Protein AF-D0Z481-F1 (afdb_monomer_lite)

pLDDT: mean 84.55, std 17.44, range [44.28, 97.31]

Sequence (87 aa):
MFTVIGAVKQPKKGKKSVEQKQKENILKGLPKNAGLPWAEEERDKLVQAFNTNTSVDELSVIHARTRGAIIAELKKQGLIEEFDSSI

Foldseek 3Di:
DDDPPPPPPPPDPPDDDLQRQLVVCVVVVAQSCEPPDDDPVLLVVLVVCVVVVNDLVNNCVVSSYDSVVSVVSCVVVVNDDPPPPPD

Radius of gyration: 19.7 Å; chains: 1; bounding box: 65×44×26 Å

Secondary structure (DSSP, 8-state):
-----------------HHHHHHHHHHTT--TTTTPP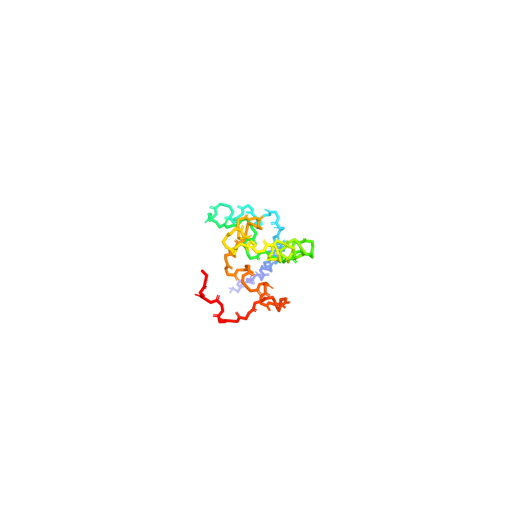PPHHHHHHHHHHHHTT--HHHHHHHTT--HHHHHHHHHHTTSS-TT----

Structure (mmCIF, N/CA/C/O backbone):
data_AF-D0Z481-F1
#
_entry.id   AF-D0Z481-F1
#
loop_
_atom_site.group_PDB
_atom_site.id
_atom_site.type_symbol
_atom_site.label_atom_id
_atom_site.label_alt_id
_atom_site.label_comp_id
_atom_site.label_asym_id
_atom_site.label_entity_id
_atom_site.label_seq_id
_atom_site.pdbx_PDB_ins_code
_atom_site.Cartn_x
_atom_site.Cartn_y
_atom_site.Cartn_z
_atom_site.occupancy
_atom_site.B_iso_or_equiv
_atom_site.auth_seq_id
_atom_site.auth_comp_id
_atom_site.auth_asym_id
_atom_site.auth_atom_id
_atom_site.pdbx_PDB_model_num
ATOM 1 N N . MET A 1 1 ? 45.091 -33.722 13.737 1.00 62.12 1 MET A N 1
ATOM 2 C CA . MET A 1 1 ? 45.127 -32.507 12.894 1.00 62.12 1 MET A CA 1
ATOM 3 C C . MET A 1 1 ? 43.732 -31.897 12.911 1.00 62.12 1 MET A C 1
ATOM 5 O O . MET A 1 1 ? 42.863 -32.403 12.217 1.00 62.12 1 MET A O 1
ATOM 9 N N . PHE A 1 2 ? 43.470 -30.915 13.777 1.00 49.19 2 PHE A N 1
ATOM 10 C CA . PHE A 1 2 ? 42.153 -30.274 13.877 1.00 49.19 2 PHE A CA 1
ATOM 11 C C . PHE A 1 2 ? 42.138 -29.018 13.000 1.00 49.19 2 PHE A C 1
ATOM 13 O O . PHE A 1 2 ? 42.889 -28.079 13.257 1.00 49.19 2 PHE A O 1
ATOM 20 N N . THR A 1 3 ? 41.311 -29.010 11.955 1.00 52.84 3 THR A N 1
ATOM 21 C CA . THR A 1 3 ? 41.112 -27.837 11.096 1.00 52.84 3 THR A CA 1
ATOM 22 C C . THR A 1 3 ? 40.200 -26.848 11.810 1.00 52.84 3 THR A C 1
ATOM 24 O O . THR A 1 3 ? 39.023 -27.121 12.038 1.00 52.84 3 THR A O 1
ATOM 27 N N . VAL A 1 4 ? 40.751 -25.689 12.160 1.00 55.59 4 VAL A N 1
ATOM 28 C CA . VAL A 1 4 ? 39.993 -24.534 12.643 1.00 55.59 4 VAL A CA 1
ATOM 29 C C . VAL A 1 4 ? 39.099 -24.007 11.517 1.00 55.59 4 VAL A C 1
ATOM 31 O O . VAL A 1 4 ? 39.558 -23.347 10.589 1.00 55.59 4 VAL A O 1
ATOM 34 N N . ILE A 1 5 ? 37.802 -24.311 11.574 1.00 61.00 5 ILE A N 1
ATOM 35 C CA . ILE A 1 5 ? 36.809 -23.656 10.719 1.00 61.00 5 ILE A CA 1
ATOM 36 C C . ILE A 1 5 ? 36.561 -22.273 11.319 1.00 61.00 5 ILE A C 1
ATOM 38 O O . ILE A 1 5 ? 35.855 -22.119 12.315 1.00 61.00 5 ILE A O 1
ATOM 42 N N . GLY A 1 6 ? 37.193 -21.262 10.723 1.00 49.59 6 GLY A N 1
ATOM 43 C CA . GLY A 1 6 ? 36.920 -19.863 11.016 1.00 49.59 6 GLY A CA 1
ATOM 44 C C . GLY A 1 6 ? 35.454 -19.548 10.734 1.00 49.59 6 GLY A C 1
ATOM 45 O O . GLY A 1 6 ? 34.965 -19.741 9.621 1.00 49.59 6 GLY A O 1
ATOM 46 N N . ALA A 1 7 ? 34.745 -19.066 11.752 1.00 59.09 7 ALA A N 1
ATOM 47 C CA . ALA A 1 7 ? 33.386 -18.573 11.619 1.00 59.09 7 ALA A CA 1
ATOM 48 C C . ALA A 1 7 ? 33.381 -17.334 10.710 1.00 59.09 7 ALA A C 1
ATOM 50 O O . ALA A 1 7 ? 33.636 -16.212 11.151 1.00 59.09 7 ALA A O 1
ATOM 51 N N . VAL A 1 8 ? 33.089 -17.535 9.423 1.00 56.97 8 VAL A N 1
ATOM 52 C CA . VAL A 1 8 ? 32.814 -16.447 8.483 1.00 56.97 8 VAL A CA 1
ATOM 53 C C . VAL A 1 8 ? 31.518 -15.778 8.930 1.00 56.97 8 VAL A C 1
ATOM 55 O O . VAL A 1 8 ? 30.413 -16.258 8.672 1.00 56.97 8 VAL A O 1
ATOM 58 N N . LYS A 1 9 ? 31.660 -14.664 9.647 1.00 53.81 9 LYS A N 1
ATOM 59 C CA . LYS A 1 9 ? 30.566 -13.781 10.050 1.00 53.81 9 LYS A CA 1
ATOM 60 C C . LYS A 1 9 ? 29.984 -13.167 8.773 1.00 53.81 9 LYS A C 1
ATOM 62 O O . LYS A 1 9 ? 30.512 -12.193 8.247 1.00 53.81 9 LYS A O 1
ATOM 67 N N . GLN A 1 10 ? 28.934 -13.788 8.239 1.00 56.91 10 GLN A N 1
ATOM 68 C CA . GLN A 1 10 ? 28.219 -13.301 7.061 1.00 56.91 10 GLN A CA 1
ATOM 69 C C . GLN A 1 10 ? 27.795 -11.838 7.302 1.00 56.91 10 GLN A C 1
ATOM 71 O O . GLN A 1 10 ? 27.168 -11.556 8.332 1.00 56.91 10 GLN A O 1
ATOM 76 N N . PRO A 1 11 ? 28.128 -10.888 6.410 1.00 50.78 11 PRO A N 1
ATOM 77 C CA . PRO A 1 11 ? 27.681 -9.512 6.555 1.00 50.78 11 PRO A CA 1
ATOM 78 C C . PRO A 1 11 ? 26.153 -9.492 6.477 1.00 50.78 11 PRO A C 1
ATOM 80 O O . PRO A 1 11 ? 25.556 -10.003 5.527 1.00 50.78 11 PRO A O 1
ATOM 83 N N . LYS A 1 12 ? 25.506 -8.929 7.505 1.00 53.06 12 LYS A N 1
ATOM 84 C CA . LYS A 1 12 ? 24.053 -8.734 7.529 1.00 53.06 12 LYS A CA 1
ATOM 85 C C . LYS A 1 12 ? 23.671 -7.979 6.258 1.00 53.06 12 LYS A C 1
ATOM 87 O O . LYS A 1 12 ? 24.065 -6.827 6.104 1.00 53.06 12 LYS A O 1
ATOM 92 N N . LYS A 1 13 ? 22.946 -8.644 5.349 1.00 51.66 13 LYS A N 1
ATOM 93 C CA . LYS A 1 13 ? 22.403 -8.060 4.113 1.00 51.66 13 LYS A CA 1
ATOM 94 C C . LYS A 1 13 ? 21.792 -6.705 4.480 1.00 51.66 13 LYS A C 1
ATOM 96 O O . LYS A 1 13 ? 20.821 -6.668 5.237 1.00 51.66 13 LYS A O 1
ATOM 101 N N . GLY A 1 14 ? 22.420 -5.615 4.035 1.00 58.84 14 GLY A N 1
ATOM 102 C CA . GLY A 1 14 ? 21.955 -4.260 4.320 1.00 58.84 14 GLY A CA 1
ATOM 103 C C . GLY A 1 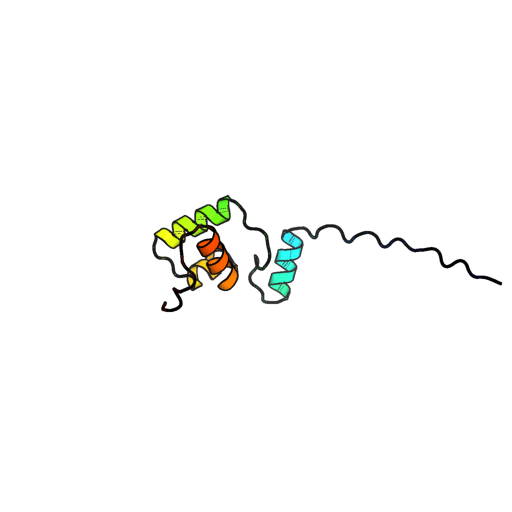14 ? 20.482 -4.133 3.942 1.00 58.84 14 GLY A C 1
ATOM 104 O O . GLY A 1 14 ? 20.027 -4.800 3.008 1.00 58.84 14 GLY A O 1
ATOM 105 N N . LYS A 1 15 ? 19.720 -3.333 4.698 1.00 60.06 15 LYS A N 1
ATOM 106 C CA . LYS A 1 15 ? 18.309 -3.059 4.394 1.00 60.06 15 LYS A CA 1
ATOM 107 C C . LYS A 1 15 ? 18.232 -2.660 2.916 1.00 60.06 15 LYS A C 1
ATOM 109 O O . LYS A 1 15 ? 18.853 -1.674 2.528 1.00 60.06 15 LYS A O 1
ATOM 114 N N . LYS A 1 16 ? 17.562 -3.466 2.084 1.00 68.00 16 LYS A N 1
ATOM 115 C CA . LYS A 1 16 ? 17.392 -3.144 0.661 1.00 68.00 16 LYS A CA 1
ATOM 116 C C . LYS A 1 16 ? 16.747 -1.765 0.569 1.00 68.00 16 LYS A C 1
ATOM 118 O O . LYS A 1 16 ? 15.783 -1.511 1.291 1.00 68.00 16 LYS A O 1
ATOM 123 N N . SER A 1 17 ? 17.272 -0.909 -0.302 1.00 86.94 17 SER A N 1
ATOM 124 C CA . SER A 1 17 ? 16.667 0.401 -0.535 1.00 86.94 17 SER A CA 1
ATOM 125 C C . SER A 1 17 ? 15.249 0.242 -1.083 1.00 86.94 17 SER A C 1
ATOM 127 O O . SER A 1 17 ? 14.937 -0.761 -1.740 1.00 86.94 17 SER A O 1
ATOM 129 N N . VAL A 1 18 ? 14.394 1.233 -0.835 1.00 89.44 18 VAL A N 1
ATOM 130 C CA . VAL A 1 18 ? 13.000 1.251 -1.304 1.00 89.44 18 VAL A CA 1
ATOM 131 C C . VAL A 1 18 ? 12.943 1.044 -2.821 1.00 89.44 18 VAL A C 1
ATOM 133 O O . VAL A 1 18 ? 12.177 0.214 -3.308 1.00 89.44 18 VAL A O 1
ATOM 136 N N . GLU A 1 19 ? 13.838 1.691 -3.563 1.00 91.62 19 GLU A N 1
ATOM 137 C CA . GLU A 1 19 ? 13.933 1.611 -5.022 1.00 91.62 19 GLU A CA 1
ATOM 138 C C . GLU A 1 19 ? 14.310 0.202 -5.486 1.00 91.62 19 GLU A C 1
ATOM 140 O O . GLU A 1 19 ? 13.774 -0.297 -6.477 1.00 91.62 19 GLU A O 1
ATOM 145 N N . GLN A 1 20 ? 15.212 -0.477 -4.766 1.00 93.50 20 GLN A N 1
ATOM 146 C CA . GLN A 1 20 ? 15.577 -1.857 -5.087 1.00 93.50 20 GLN A CA 1
ATOM 147 C C . GLN A 1 20 ? 14.371 -2.782 -4.907 1.00 93.50 20 GLN A C 1
ATOM 149 O O . GLN A 1 20 ? 14.109 -3.633 -5.757 1.00 93.50 20 GLN A O 1
ATOM 154 N N . LYS A 1 21 ? 13.609 -2.603 -3.824 1.00 93.50 21 LYS A N 1
ATOM 155 C CA . LYS A 1 21 ? 12.410 -3.402 -3.564 1.00 93.50 21 LYS A CA 1
ATOM 156 C C . LYS A 1 21 ? 11.314 -3.140 -4.603 1.00 93.50 21 LYS A C 1
ATOM 158 O O . LYS A 1 21 ? 10.698 -4.096 -5.064 1.00 93.50 21 LYS A O 1
ATOM 163 N N . GLN A 1 22 ? 11.128 -1.890 -5.029 1.00 95.38 22 GLN A N 1
ATOM 164 C CA . GLN A 1 22 ? 10.205 -1.541 -6.115 1.00 95.38 22 GLN A CA 1
ATOM 165 C C . GLN A 1 22 ? 10.586 -2.225 -7.432 1.00 95.38 22 GLN A C 1
ATOM 167 O O . GLN A 1 22 ? 9.727 -2.823 -8.078 1.00 95.38 22 GLN A O 1
ATOM 172 N N . LYS A 1 23 ? 11.873 -2.203 -7.809 1.00 96.06 23 LYS A N 1
ATOM 173 C CA . LYS A 1 23 ? 12.363 -2.912 -9.004 1.00 96.06 23 LYS A CA 1
ATOM 174 C C . LYS A 1 23 ? 12.102 -4.415 -8.910 1.00 96.06 23 LYS A C 1
ATOM 176 O O . LYS A 1 23 ? 11.605 -5.008 -9.859 1.00 96.06 23 LYS A O 1
ATOM 181 N N . GLU A 1 24 ? 12.382 -5.026 -7.758 1.00 96.06 24 GLU A N 1
ATOM 182 C CA . GLU A 1 24 ? 12.101 -6.448 -7.526 1.00 96.06 24 GLU A CA 1
ATOM 183 C C . GLU A 1 24 ? 10.607 -6.781 -7.630 1.00 96.06 24 GLU A C 1
ATOM 185 O O . GLU A 1 24 ? 10.266 -7.841 -8.148 1.00 96.06 24 GLU A O 1
ATOM 190 N N . ASN A 1 25 ? 9.720 -5.907 -7.147 1.00 96.81 25 ASN A N 1
ATOM 191 C CA . ASN A 1 25 ? 8.276 -6.106 -7.256 1.00 96.81 25 ASN A CA 1
ATOM 192 C C . ASN A 1 25 ? 7.826 -6.085 -8.723 1.00 96.81 25 ASN A C 1
ATOM 194 O O . ASN A 1 25 ? 7.142 -7.012 -9.150 1.00 96.81 25 ASN A O 1
ATOM 198 N N . ILE A 1 26 ? 8.287 -5.102 -9.504 1.00 96.44 26 ILE A N 1
ATOM 199 C CA . ILE A 1 26 ? 7.978 -4.996 -10.940 1.00 96.44 26 ILE A CA 1
ATOM 200 C C . ILE A 1 26 ? 8.458 -6.247 -11.690 1.00 96.44 26 ILE A C 1
ATOM 202 O O . ILE A 1 26 ? 7.692 -6.838 -12.444 1.00 96.44 26 ILE A O 1
ATOM 206 N N . LEU A 1 27 ? 9.689 -6.709 -11.427 1.00 96.75 27 LEU A N 1
ATOM 207 C CA . LEU A 1 27 ? 10.239 -7.930 -12.040 1.00 96.75 27 LEU A CA 1
ATOM 208 C C . LEU A 1 27 ? 9.440 -9.197 -11.698 1.00 96.75 27 LEU A C 1
ATOM 210 O O . LEU A 1 27 ? 9.490 -10.173 -12.439 1.00 96.75 27 LEU A O 1
ATOM 214 N N . LYS A 1 28 ? 8.717 -9.194 -10.575 1.00 96.31 28 LYS A N 1
ATOM 215 C CA . LYS A 1 28 ? 7.871 -10.305 -10.122 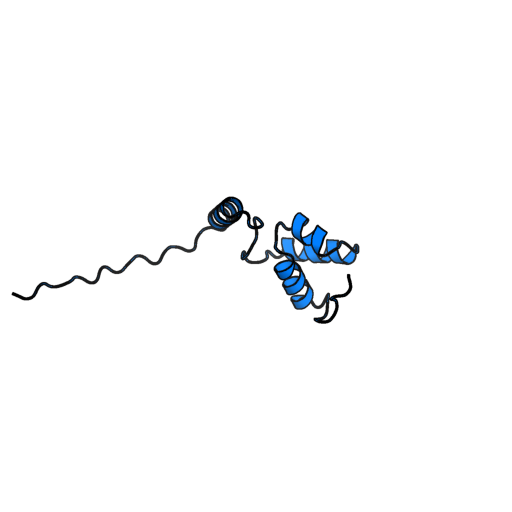1.00 96.31 28 LYS A CA 1
ATOM 216 C C . LYS A 1 28 ? 6.408 -10.173 -10.554 1.00 96.31 28 LYS A C 1
ATOM 218 O O . LYS A 1 28 ? 5.608 -11.016 -10.163 1.00 96.31 28 LYS A O 1
ATOM 223 N N . GLY A 1 29 ? 6.046 -9.123 -11.295 1.00 95.62 29 GLY A N 1
ATOM 224 C CA . GLY A 1 29 ? 4.652 -8.837 -11.649 1.00 95.62 29 GLY A CA 1
ATOM 225 C C . GLY A 1 29 ? 3.787 -8.409 -10.458 1.00 95.62 29 GLY A C 1
ATOM 226 O O . GLY A 1 29 ? 2.567 -8.524 -10.508 1.00 95.62 29 GLY A O 1
ATOM 227 N N . LEU A 1 30 ? 4.402 -7.938 -9.370 1.00 96.06 30 LEU A N 1
ATOM 228 C CA . LEU A 1 30 ? 3.702 -7.407 -8.202 1.00 96.06 30 LEU A CA 1
ATOM 229 C C . LEU A 1 30 ? 3.519 -5.888 -8.337 1.00 96.06 30 LEU A C 1
ATOM 231 O O . LEU A 1 30 ? 4.356 -5.227 -8.963 1.00 96.06 30 LEU A O 1
ATOM 235 N N . PRO A 1 31 ? 2.500 -5.298 -7.683 1.00 96.56 31 PRO A N 1
ATOM 236 C CA . PRO A 1 31 ? 2.383 -3.849 -7.594 1.00 96.56 31 PRO A CA 1
ATOM 237 C C . PRO A 1 31 ? 3.672 -3.221 -7.054 1.00 96.56 31 PRO A C 1
ATOM 239 O O . PRO A 1 31 ? 4.291 -3.746 -6.121 1.00 96.56 31 PRO A O 1
ATOM 242 N N . LYS A 1 32 ? 4.081 -2.086 -7.634 1.00 97.00 32 LYS A N 1
ATOM 243 C CA . LYS A 1 32 ? 5.362 -1.418 -7.345 1.00 97.00 32 LYS A CA 1
ATOM 244 C C . LYS A 1 32 ? 5.605 -1.263 -5.841 1.00 97.00 32 LYS A C 1
ATOM 246 O O . LYS A 1 32 ? 6.699 -1.567 -5.365 1.00 97.00 32 LYS A O 1
ATOM 251 N N . ASN A 1 33 ? 4.576 -0.872 -5.092 1.00 96.44 33 ASN A N 1
ATOM 252 C CA . ASN A 1 33 ? 4.662 -0.578 -3.665 1.00 96.44 33 ASN A CA 1
ATOM 253 C C . ASN A 1 33 ? 4.241 -1.743 -2.751 1.00 96.44 33 ASN A C 1
ATOM 255 O O . ASN A 1 33 ? 4.100 -1.568 -1.540 1.00 96.44 33 ASN A O 1
ATOM 259 N N . ALA A 1 34 ? 4.074 -2.954 -3.291 1.00 95.38 34 ALA A N 1
ATOM 260 C CA . ALA A 1 34 ? 3.715 -4.126 -2.499 1.00 95.38 34 ALA A CA 1
ATOM 261 C C . ALA A 1 34 ? 4.739 -4.404 -1.379 1.00 95.38 34 ALA A C 1
ATOM 263 O O . ALA A 1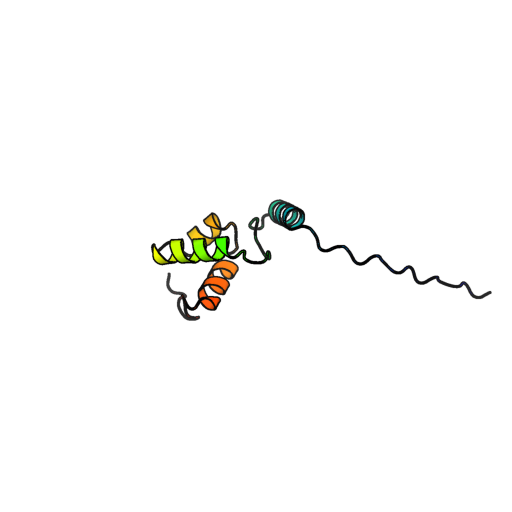 34 ? 5.942 -4.560 -1.620 1.00 95.38 34 ALA A O 1
ATOM 264 N N . GLY A 1 35 ? 4.247 -4.482 -0.138 1.00 93.31 35 GLY A N 1
ATOM 265 C CA . GLY A 1 35 ? 5.056 -4.759 1.053 1.00 93.31 35 GLY A CA 1
ATOM 266 C C . GLY A 1 35 ? 6.009 -3.631 1.466 1.00 93.31 35 GLY A C 1
ATOM 267 O O . GLY A 1 35 ? 6.876 -3.863 2.307 1.00 93.31 35 GLY A O 1
ATOM 268 N N . LEU A 1 36 ? 5.885 -2.437 0.878 1.00 95.12 36 LEU A N 1
ATOM 269 C CA . LEU A 1 36 ? 6.594 -1.245 1.341 1.00 95.12 36 LEU A CA 1
ATOM 270 C C . LEU A 1 36 ? 5.844 -0.583 2.505 1.00 95.12 36 LEU A C 1
ATOM 272 O O . LEU A 1 36 ? 4.614 -0.676 2.560 1.00 95.12 36 LEU A O 1
ATOM 276 N N . PRO A 1 37 ? 6.544 0.117 3.415 1.00 94.50 37 PRO A N 1
ATOM 277 C CA . PRO A 1 37 ? 5.884 0.948 4.420 1.00 94.50 37 PRO A CA 1
ATOM 278 C C . PRO A 1 37 ? 5.050 2.051 3.754 1.00 94.50 37 PRO A C 1
ATOM 280 O O . PRO A 1 37 ? 5.340 2.454 2.628 1.00 94.50 37 PRO A O 1
ATOM 283 N N . TRP A 1 38 ? 4.012 2.525 4.440 1.00 95.06 38 TRP A N 1
ATOM 284 C CA . TRP A 1 38 ? 3.206 3.665 4.000 1.00 95.06 38 TRP A CA 1
ATOM 285 C C . TRP A 1 38 ? 3.874 4.977 4.407 1.00 95.06 38 TRP A C 1
ATOM 287 O O . TRP A 1 38 ? 4.155 5.183 5.594 1.00 95.06 38 TRP A O 1
ATOM 297 N N . ALA A 1 39 ? 4.102 5.859 3.436 1.00 94.06 39 ALA A N 1
ATOM 298 C CA . ALA A 1 39 ? 4.474 7.243 3.711 1.00 94.06 39 ALA A CA 1
ATOM 299 C C . ALA A 1 39 ? 3.253 8.021 4.226 1.00 94.06 39 ALA A C 1
ATOM 301 O O . ALA A 1 39 ? 2.113 7.622 3.984 1.00 94.06 39 ALA A O 1
ATOM 302 N N . GLU A 1 40 ? 3.475 9.105 4.962 1.00 93.88 40 GLU A N 1
ATOM 303 C CA . GLU A 1 40 ? 2.381 9.914 5.511 1.00 93.88 40 GLU A CA 1
ATOM 304 C C . GLU A 1 40 ? 1.589 10.599 4.401 1.00 93.88 40 GLU A C 1
ATOM 306 O O . GLU A 1 40 ? 0.374 10.456 4.325 1.00 93.88 40 GLU A O 1
ATOM 311 N N . GLU A 1 41 ? 2.293 11.158 3.425 1.00 93.88 41 GLU A N 1
ATOM 312 C CA . GLU A 1 41 ? 1.705 11.806 2.256 1.00 93.88 41 GLU A CA 1
ATOM 313 C C . GLU A 1 41 ? 0.927 10.812 1.380 1.00 93.88 41 GLU A C 1
ATOM 315 O O . GLU A 1 41 ? -0.016 11.176 0.679 1.00 93.88 41 GLU A O 1
ATOM 320 N N . GLU A 1 42 ? 1.338 9.539 1.380 1.00 95.12 42 GLU A N 1
ATOM 321 C CA . GLU A 1 42 ? 0.625 8.470 0.678 1.00 95.12 42 GLU A CA 1
ATOM 322 C C . GLU A 1 42 ? -0.673 8.101 1.406 1.00 95.12 42 GLU A C 1
ATOM 324 O O . GLU A 1 42 ? -1.687 7.875 0.746 1.00 95.12 42 GLU A O 1
ATOM 329 N N . ARG A 1 43 ? -0.658 8.082 2.746 1.00 95.94 43 ARG A N 1
ATOM 330 C CA . ARG A 1 43 ? -1.865 7.877 3.557 1.00 95.94 43 ARG A CA 1
ATOM 331 C C . ARG A 1 43 ? -2.860 9.008 3.346 1.00 95.94 43 ARG A C 1
ATOM 333 O O . ARG A 1 43 ? -4.016 8.723 3.067 1.00 95.94 43 ARG A O 1
ATOM 340 N N . ASP A 1 44 ? -2.420 10.259 3.382 1.00 95.94 44 ASP A N 1
ATOM 341 C CA . ASP A 1 44 ? -3.321 11.402 3.206 1.00 95.94 44 ASP A CA 1
ATOM 342 C C . ASP A 1 44 ? -4.008 11.385 1.838 1.00 95.94 44 ASP A C 1
ATOM 344 O O . ASP A 1 44 ? -5.198 11.682 1.726 1.00 95.94 44 ASP A O 1
ATOM 348 N N . LYS A 1 45 ? -3.278 10.992 0.786 1.00 95.94 45 LYS A N 1
ATOM 349 C CA . LYS A 1 45 ? -3.848 10.799 -0.556 1.00 95.94 45 LYS A CA 1
ATOM 350 C C . LYS A 1 45 ? -4.859 9.659 -0.594 1.00 95.94 45 LYS A C 1
ATOM 352 O O . LYS A 1 45 ? -5.889 9.805 -1.246 1.00 95.94 45 LYS A O 1
ATOM 357 N N . LEU A 1 46 ? -4.580 8.558 0.109 1.00 96.31 46 LEU A N 1
ATOM 358 C CA . LEU A 1 46 ? -5.500 7.427 0.207 1.00 96.31 46 LEU A CA 1
ATOM 359 C C . LEU A 1 46 ? -6.823 7.861 0.843 1.00 96.31 46 LEU A C 1
ATOM 361 O O . LEU A 1 46 ? -7.881 7.573 0.294 1.00 96.31 46 LEU A O 1
ATOM 365 N N . VAL A 1 47 ? -6.760 8.585 1.964 1.00 94.81 47 VAL A N 1
ATOM 366 C CA . VAL A 1 47 ? -7.945 9.098 2.670 1.00 94.81 47 VAL A CA 1
ATOM 367 C C . VAL A 1 47 ? -8.746 10.037 1.788 1.00 94.81 47 VAL A C 1
ATOM 369 O O . VAL A 1 47 ? -9.959 9.892 1.676 1.00 94.81 47 VAL A O 1
ATOM 372 N N . GLN A 1 48 ? -8.075 10.994 1.145 1.00 95.56 48 GLN A N 1
ATOM 373 C CA . GLN A 1 48 ? -8.735 11.954 0.264 1.00 95.56 48 GLN A CA 1
ATOM 374 C C . GLN A 1 48 ? -9.469 11.248 -0.876 1.00 95.56 48 GLN A C 1
ATOM 376 O O . GLN A 1 48 ? -10.642 11.528 -1.098 1.00 95.56 48 GLN A O 1
ATOM 381 N N . ALA A 1 49 ? -8.813 10.302 -1.551 1.00 94.38 49 ALA A N 1
ATOM 382 C CA . ALA A 1 49 ? -9.426 9.551 -2.640 1.00 94.38 49 ALA A CA 1
ATOM 383 C C . ALA A 1 49 ? -10.552 8.623 -2.151 1.00 94.38 49 ALA A C 1
ATOM 385 O O . ALA A 1 49 ? -11.578 8.491 -2.816 1.00 94.38 49 ALA A O 1
ATOM 386 N N . PHE A 1 50 ? -10.416 8.009 -0.975 1.00 94.44 50 PHE A N 1
ATOM 387 C CA . PHE A 1 50 ? -11.493 7.211 -0.388 1.00 94.44 50 PHE A CA 1
ATOM 388 C C . PHE A 1 50 ? -12.723 8.071 -0.057 1.00 94.44 50 PHE A C 1
ATOM 390 O O . PHE A 1 50 ? -13.841 7.714 -0.417 1.00 94.44 50 PHE A O 1
ATOM 397 N N . ASN A 1 51 ? -12.521 9.259 0.523 1.00 92.25 51 ASN A N 1
ATOM 398 C CA . ASN A 1 51 ? -13.597 10.207 0.834 1.00 92.25 51 ASN A CA 1
ATOM 399 C C . ASN A 1 51 ? -14.320 10.743 -0.415 1.00 92.25 51 ASN A C 1
ATOM 401 O O . ASN A 1 51 ? -15.451 11.212 -0.309 1.00 92.25 51 ASN A O 1
ATOM 405 N N . THR A 1 52 ? -13.707 10.661 -1.601 1.00 93.06 52 THR A N 1
ATOM 406 C CA . THR A 1 52 ? -14.372 10.957 -2.881 1.00 93.06 52 THR A CA 1
ATOM 407 C C . THR A 1 52 ? -15.088 9.742 -3.484 1.00 93.06 52 THR A C 1
ATOM 409 O O . THR A 1 52 ? -15.399 9.759 -4.672 1.00 93.06 52 THR A O 1
ATOM 412 N N . ASN A 1 53 ? -15.362 8.699 -2.690 1.00 90.81 53 ASN A N 1
ATOM 413 C CA . ASN A 1 53 ? -15.967 7.427 -3.108 1.00 90.81 53 ASN A CA 1
ATOM 414 C C . ASN A 1 53 ? -15.1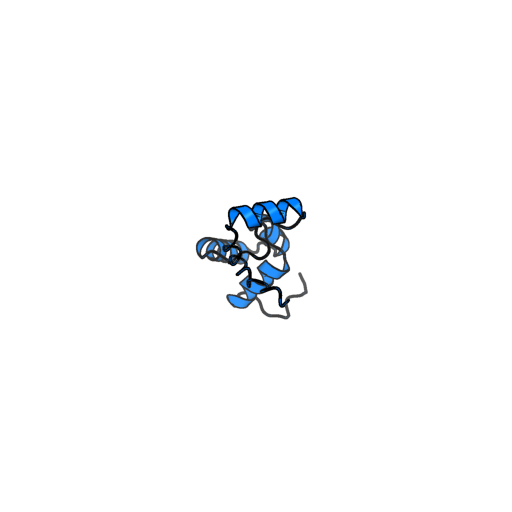63 6.661 -4.178 1.00 90.81 53 ASN A C 1
ATOM 416 O O . ASN A 1 53 ? -15.740 5.929 -4.980 1.00 90.81 53 ASN A O 1
ATOM 420 N N . THR A 1 54 ? -13.833 6.807 -4.204 1.00 92.06 54 THR A N 1
ATOM 421 C CA . THR A 1 54 ? -12.982 5.994 -5.091 1.00 92.06 54 THR A CA 1
ATOM 422 C C . THR A 1 54 ? -12.975 4.544 -4.612 1.00 92.06 54 THR A C 1
ATOM 424 O O . THR A 1 54 ? -12.757 4.279 -3.426 1.00 92.06 54 THR A O 1
ATOM 427 N N . SER A 1 55 ? -13.180 3.594 -5.525 1.00 93.44 55 SER A N 1
ATOM 428 C CA . SER A 1 55 ? -13.242 2.172 -5.172 1.00 93.44 55 SER A CA 1
ATOM 429 C C . SER A 1 55 ? -11.885 1.626 -4.707 1.00 93.44 55 SER A C 1
ATOM 431 O O . SER A 1 55 ? -10.823 2.110 -5.102 1.00 93.44 55 SER A O 1
ATOM 433 N N . VAL A 1 56 ? -11.892 0.562 -3.895 1.00 94.00 56 VAL A N 1
ATOM 434 C CA . VAL A 1 56 ? -10.654 -0.091 -3.420 1.00 94.00 56 VAL A CA 1
ATOM 435 C C . VAL A 1 56 ? -9.781 -0.563 -4.591 1.00 94.00 56 VAL A C 1
ATOM 437 O O . VAL A 1 56 ? -8.552 -0.481 -4.524 1.00 94.00 56 VAL A O 1
ATOM 440 N N . ASP A 1 57 ? -10.401 -1.037 -5.671 1.00 93.88 57 ASP A N 1
ATOM 441 C CA . ASP A 1 57 ? -9.705 -1.485 -6.874 1.00 93.88 57 ASP A CA 1
ATOM 442 C C . ASP A 1 57 ? -9.000 -0.324 -7.591 1.00 93.88 57 ASP A C 1
ATOM 444 O O . ASP A 1 57 ? -7.815 -0.438 -7.911 1.00 93.88 57 ASP A O 1
ATOM 448 N N . GLU A 1 58 ? -9.644 0.835 -7.733 1.00 94.94 58 GLU A N 1
ATOM 449 C CA . GLU A 1 58 ? -9.001 2.041 -8.274 1.00 94.94 58 GLU A CA 1
ATOM 450 C C . GLU A 1 58 ? -7.888 2.564 -7.359 1.00 94.94 58 GLU A C 1
ATOM 452 O O . GLU A 1 58 ? -6.790 2.874 -7.830 1.00 94.94 58 GLU A O 1
ATOM 457 N N . LEU A 1 59 ? -8.115 2.587 -6.041 1.00 95.88 59 LEU A N 1
ATOM 458 C CA . LEU A 1 59 ? -7.094 2.957 -5.057 1.00 95.88 59 LEU A CA 1
ATOM 459 C C . LEU A 1 59 ? -5.865 2.041 -5.150 1.00 95.88 59 LEU A C 1
ATOM 461 O O . LEU A 1 59 ? -4.728 2.502 -5.027 1.00 95.88 59 LEU A O 1
ATOM 465 N N . SER A 1 60 ? -6.066 0.749 -5.421 1.00 95.94 60 SER A N 1
ATOM 466 C CA . SER A 1 60 ? -4.967 -0.203 -5.607 1.00 95.94 60 SER A CA 1
ATOM 467 C C . SER A 1 60 ? -4.073 0.172 -6.797 1.00 95.94 60 SER A C 1
ATOM 469 O O . SER A 1 60 ? -2.842 0.107 -6.697 1.00 95.94 60 SER A O 1
ATOM 471 N N . VAL A 1 61 ? -4.677 0.660 -7.886 1.00 96.25 61 VAL A N 1
ATOM 472 C CA . VAL A 1 61 ? -3.972 1.129 -9.085 1.00 96.25 61 VAL A CA 1
ATOM 473 C C . VAL A 1 61 ? -3.263 2.456 -8.812 1.00 96.25 61 VAL A C 1
ATOM 475 O O . VAL A 1 61 ? -2.062 2.557 -9.067 1.00 96.25 61 VAL A O 1
ATOM 478 N N . ILE A 1 62 ? -3.960 3.441 -8.232 1.00 95.69 62 ILE A N 1
ATOM 479 C CA . ILE A 1 62 ? -3.427 4.786 -7.937 1.00 95.69 62 ILE A CA 1
ATOM 480 C C . ILE A 1 62 ? -2.188 4.708 -7.037 1.00 95.69 62 ILE A C 1
ATOM 482 O O . ILE A 1 62 ? -1.168 5.344 -7.309 1.00 95.69 62 ILE A O 1
ATOM 486 N N . HIS A 1 63 ? -2.250 3.896 -5.981 1.00 96.25 63 HIS A N 1
ATOM 487 C CA . HIS A 1 63 ? -1.153 3.739 -5.025 1.00 96.25 63 HIS A CA 1
ATOM 488 C C . HIS A 1 63 ? -0.133 2.669 -5.443 1.00 96.25 63 HIS A C 1
ATOM 490 O O . HIS A 1 63 ? 0.893 2.490 -4.779 1.00 96.25 63 HIS A O 1
ATOM 496 N N . ALA A 1 64 ? -0.385 1.947 -6.541 1.00 97.12 64 ALA A N 1
ATOM 497 C CA . ALA A 1 64 ? 0.392 0.791 -6.981 1.00 97.12 64 ALA A CA 1
ATOM 498 C C . ALA A 1 64 ? 0.625 -0.224 -5.843 1.00 97.12 64 ALA A C 1
ATOM 500 O O . ALA A 1 64 ? 1.743 -0.721 -5.640 1.00 97.12 64 ALA A O 1
ATOM 501 N N . ARG A 1 65 ? -0.437 -0.518 -5.085 1.00 97.31 65 ARG A N 1
ATOM 502 C CA . ARG A 1 65 ? -0.466 -1.448 -3.945 1.00 97.31 65 ARG A CA 1
ATOM 503 C C . ARG A 1 65 ? -1.506 -2.538 -4.176 1.00 97.31 65 ARG A C 1
ATOM 505 O O . ARG A 1 65 ? -2.355 -2.439 -5.045 1.00 97.31 65 ARG A O 1
ATOM 512 N N . THR A 1 66 ? -1.423 -3.620 -3.410 1.00 96.50 66 THR A N 1
ATOM 513 C CA . THR A 1 66 ? -2.423 -4.693 -3.480 1.00 96.50 66 THR A CA 1
ATOM 514 C C . THR A 1 66 ? -3.734 -4.253 -2.824 1.00 96.50 66 THR A C 1
ATOM 516 O O . THR A 1 66 ? -3.706 -3.507 -1.845 1.00 96.50 66 THR A O 1
ATOM 519 N N . ARG A 1 67 ? -4.874 -4.788 -3.285 1.00 95.56 67 ARG A N 1
ATOM 520 C CA . ARG A 1 67 ? -6.201 -4.565 -2.675 1.00 95.56 67 ARG A CA 1
ATOM 521 C C . ARG A 1 67 ? -6.189 -4.797 -1.159 1.00 95.56 67 ARG A C 1
ATOM 523 O O . ARG A 1 67 ? -6.652 -3.963 -0.392 1.00 95.56 67 ARG A O 1
ATOM 530 N N . GLY A 1 68 ? -5.561 -5.888 -0.714 1.00 94.94 68 GLY A N 1
ATOM 531 C CA . GLY A 1 68 ? -5.420 -6.195 0.713 1.00 94.94 68 GLY A CA 1
ATOM 532 C C . GLY A 1 68 ? -4.615 -5.153 1.500 1.00 94.94 68 GLY A C 1
ATOM 533 O O . GLY A 1 68 ? -4.944 -4.884 2.649 1.00 94.94 68 GLY A O 1
ATOM 534 N N . ALA A 1 69 ? -3.597 -4.528 0.894 1.00 95.75 69 ALA A N 1
ATOM 535 C CA . ALA A 1 69 ? -2.847 -3.455 1.546 1.00 95.75 69 ALA A CA 1
ATOM 536 C C . ALA A 1 69 ? -3.671 -2.166 1.665 1.00 95.75 69 ALA A C 1
ATOM 538 O O . ALA A 1 69 ? -3.554 -1.485 2.679 1.00 95.75 69 ALA A O 1
ATOM 539 N N . ILE A 1 70 ? -4.504 -1.857 0.663 1.00 96.94 70 ILE A N 1
ATOM 540 C CA . ILE A 1 70 ? -5.458 -0.741 0.719 1.00 96.94 70 ILE A CA 1
ATOM 541 C C . ILE A 1 70 ? -6.456 -0.958 1.861 1.00 96.94 70 ILE A C 1
ATOM 543 O O . ILE A 1 70 ? -6.557 -0.118 2.746 1.00 96.94 70 ILE A O 1
ATOM 547 N N . ILE A 1 71 ? -7.128 -2.113 1.888 1.00 95.00 71 ILE A N 1
ATOM 548 C CA . ILE A 1 71 ? -8.125 -2.457 2.916 1.00 95.00 71 ILE A CA 1
ATOM 549 C C . ILE A 1 71 ? -7.509 -2.406 4.316 1.00 95.00 71 ILE A C 1
ATOM 551 O O . ILE A 1 71 ? -8.083 -1.816 5.227 1.00 95.00 71 ILE A O 1
ATOM 555 N N . ALA A 1 72 ? -6.323 -2.993 4.493 1.00 94.88 72 ALA A N 1
ATOM 556 C CA . ALA A 1 72 ? -5.640 -2.988 5.782 1.00 94.88 72 ALA A CA 1
ATOM 557 C C . ALA A 1 72 ? -5.314 -1.565 6.261 1.00 94.88 72 ALA A C 1
ATOM 559 O O . ALA A 1 72 ? -5.445 -1.280 7.450 1.00 94.88 72 ALA A O 1
ATOM 560 N N . GLU A 1 73 ? -4.906 -0.675 5.352 1.00 96.00 73 GLU A N 1
ATOM 561 C CA . GLU A 1 73 ? -4.604 0.713 5.697 1.00 96.00 73 GLU A CA 1
ATOM 562 C C . GLU A 1 73 ? -5.876 1.516 6.000 1.00 96.00 73 GLU A C 1
ATOM 564 O O . GLU A 1 73 ? -5.918 2.205 7.015 1.00 96.00 73 GLU A O 1
ATOM 569 N N . LEU A 1 74 ? -6.942 1.364 5.208 1.00 95.00 74 LEU A N 1
ATOM 570 C CA . LEU A 1 74 ? -8.240 1.994 5.488 1.00 95.00 74 LEU A CA 1
ATOM 571 C C . LEU A 1 74 ? -8.817 1.531 6.837 1.00 95.00 74 LEU A C 1
ATOM 573 O O . LEU A 1 74 ? -9.266 2.360 7.628 1.00 95.00 74 LEU A O 1
ATOM 577 N N . LYS A 1 75 ? -8.727 0.229 7.150 1.00 93.94 75 LYS A N 1
ATOM 578 C CA . LYS A 1 75 ? -9.127 -0.330 8.455 1.00 93.94 75 LYS A CA 1
ATOM 579 C C . LYS A 1 75 ? -8.302 0.274 9.588 1.00 93.94 75 LYS A C 1
ATOM 5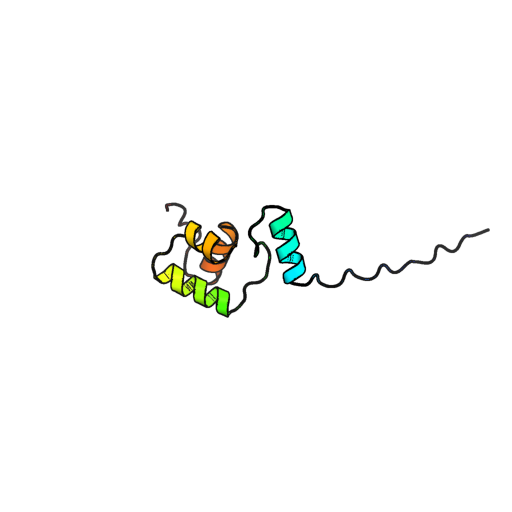81 O O . LYS A 1 75 ? -8.846 0.667 10.614 1.00 93.94 75 LYS A O 1
ATOM 586 N N . LYS A 1 76 ? -6.983 0.380 9.405 1.00 93.94 76 LYS A N 1
ATOM 587 C CA . LYS A 1 76 ? -6.077 0.973 10.399 1.00 93.94 76 LYS A CA 1
ATOM 588 C C . LYS A 1 76 ? -6.409 2.439 10.690 1.00 93.94 76 LYS A C 1
ATOM 590 O O . LYS A 1 76 ? -6.199 2.889 11.812 1.00 93.94 76 LYS A O 1
ATOM 595 N N . GLN A 1 77 ? -6.920 3.161 9.698 1.00 91.94 77 GLN A N 1
ATOM 596 C CA . GLN A 1 77 ? -7.355 4.549 9.841 1.00 91.94 77 GLN A CA 1
ATOM 597 C C . GLN A 1 77 ? -8.814 4.692 10.299 1.00 91.94 77 GLN A C 1
ATOM 599 O O . GLN A 1 77 ? -9.276 5.810 10.498 1.00 91.94 77 GLN A O 1
ATOM 604 N N . GLY A 1 78 ? -9.531 3.580 10.502 1.00 93.38 78 GLY A N 1
ATOM 605 C CA . GLY A 1 78 ? -10.920 3.581 10.963 1.00 93.38 78 GLY A CA 1
ATOM 606 C C . GLY A 1 78 ? -11.932 4.020 9.904 1.00 93.38 78 GLY A C 1
ATOM 607 O O . GLY A 1 78 ? -13.035 4.419 10.259 1.00 93.38 78 GLY A O 1
ATOM 608 N N . LEU A 1 79 ? -11.565 3.969 8.619 1.00 90.12 79 LEU A N 1
ATOM 609 C CA . LEU A 1 79 ? -12.439 4.367 7.508 1.00 90.12 79 LEU A CA 1
ATOM 610 C C . LEU A 1 79 ? -13.373 3.244 7.045 1.00 90.12 79 LEU A C 1
ATOM 612 O O . LEU A 1 79 ? -14.408 3.525 6.451 1.00 90.12 79 LEU A O 1
ATOM 616 N N . ILE A 1 80 ? -13.003 1.986 7.301 1.00 89.62 80 ILE A N 1
ATOM 617 C CA . ILE A 1 80 ? -13.812 0.804 6.986 1.00 89.62 80 ILE A CA 1
ATOM 618 C C . ILE A 1 80 ? -13.739 -0.218 8.122 1.00 89.62 80 ILE A C 1
ATOM 620 O O . ILE A 1 80 ? -12.712 -0.342 8.797 1.00 89.62 80 ILE A O 1
ATOM 624 N N . GLU A 1 81 ? -14.807 -0.993 8.286 1.00 85.12 81 GLU A N 1
ATOM 625 C CA . GLU A 1 81 ? -14.850 -2.143 9.189 1.00 85.12 81 GLU A CA 1
ATOM 626 C C . GLU A 1 81 ? -14.690 -3.470 8.430 1.00 85.12 81 GLU A C 1
ATOM 628 O O . GLU A 1 81 ? -14.816 -3.547 7.210 1.00 85.12 81 GLU A O 1
ATOM 633 N N . GLU A 1 82 ? -14.395 -4.543 9.168 1.00 65.56 82 GLU A N 1
ATOM 634 C CA . GLU A 1 82 ? -14.064 -5.885 8.652 1.00 65.56 82 GLU A CA 1
ATOM 635 C C . GLU A 1 82 ? -15.185 -6.556 7.834 1.00 65.56 82 GLU A C 1
ATOM 637 O O . GLU A 1 82 ? -14.942 -7.569 7.182 1.00 65.56 82 GLU A O 1
ATOM 642 N N . PHE A 1 83 ? -16.389 -5.978 7.832 1.00 54.31 83 PHE A N 1
ATOM 643 C CA . PHE A 1 83 ? -17.586 -6.543 7.211 1.00 54.31 83 PHE A CA 1
ATOM 644 C C . PHE A 1 83 ? -17.972 -5.947 5.853 1.00 54.31 83 PHE A C 1
ATOM 646 O O . PHE A 1 83 ? -18.881 -6.483 5.218 1.00 54.31 83 PHE A O 1
ATOM 653 N N . ASP A 1 84 ? -17.273 -4.930 5.344 1.00 54.69 84 ASP A N 1
ATOM 654 C CA . ASP A 1 84 ? -17.586 -4.346 4.032 1.00 54.69 84 ASP A CA 1
ATOM 655 C C . ASP A 1 84 ? -16.992 -5.197 2.889 1.00 54.69 84 ASP A C 1
ATOM 657 O O . ASP A 1 84 ? -15.989 -4.891 2.248 1.00 54.69 84 ASP A O 1
ATOM 661 N N . SER A 1 85 ? -17.578 -6.380 2.713 1.00 46.62 85 SER A N 1
ATOM 662 C CA . SER A 1 85 ? -17.276 -7.345 1.646 1.00 46.62 85 SER A CA 1
ATOM 663 C C . SER A 1 85 ? -18.366 -7.370 0.570 1.00 46.62 85 SER A C 1
ATOM 665 O O . SER A 1 85 ? -18.450 -8.314 -0.209 1.00 46.62 85 SER A O 1
ATOM 667 N N . SER A 1 86 ? -19.200 -6.330 0.518 1.00 49.56 86 SER A N 1
ATOM 668 C CA . SER A 1 86 ? -20.255 -6.154 -0.483 1.00 49.56 86 SER A CA 1
ATOM 669 C C . SER A 1 86 ? -20.078 -4.830 -1.227 1.00 49.56 86 SER A C 1
ATOM 671 O O . SER A 1 86 ? -20.953 -3.973 -1.187 1.00 49.56 86 SER A O 1
ATOM 673 N N . ILE A 1 87 ? -18.938 -4.680 -1.905 1.00 44.28 87 ILE A N 1
ATOM 674 C CA . ILE A 1 87 ? -18.764 -3.761 -3.038 1.00 44.28 87 ILE A CA 1
ATOM 675 C C . ILE A 1 87 ? -18.084 -4.548 -4.154 1.00 44.28 87 ILE A C 1
ATOM 677 O O . ILE A 1 87 ? -17.010 -5.139 -3.872 1.00 44.28 87 ILE A O 1
#

Organism: NCBI:txid675817